Protein AF-A0A497M5W6-F1 (afdb_monomer_lite)

Secondary structure (DSSP, 8-state):
-EEEE-TTSS-EEEEB--PPTT-B--HHHHHHHHHHTS--S-TTS------------SSEETTEE-SSPB-

Foldseek 3Di:
DDKDDDPPGPDIDDKDAQDDWFAFADQVVVLVVQVVVPDPDDPPDDPPPPRDGDDWDDQDDPRIGHNGITD

Structure (mmCIF, N/CA/C/O backbone):
data_AF-A0A497M5W6-F1
#
_entry.id   AF-A0A497M5W6-F1
#
loop_
_atom_site.group_PDB
_atom_site.id
_atom_site.type_symbol
_atom_site.label_atom_id
_atom_site.label_alt_id
_atom_site.label_comp_id
_atom_site.label_asym_id
_atom_site.label_entity_id
_atom_site.label_seq_id
_atom_site.pdbx_PDB_ins_code
_atom_site.Cartn_x
_atom_site.Cartn_y
_atom_site.Cartn_z
_atom_site.occupancy
_atom_site.B_iso_or_equiv
_atom_site.auth_seq_id
_atom_site.auth_comp_id
_atom_site.auth_asym_id
_atom_site.auth_atom_id
_atom_site.pdbx_PDB_model_num
ATOM 1 N N . MET A 1 1 ? -7.783 -1.447 -8.008 1.00 89.12 1 MET A N 1
ATOM 2 C CA . MET A 1 1 ? -6.333 -1.168 -7.987 1.00 89.12 1 MET A CA 1
ATOM 3 C C . MET A 1 1 ? -5.989 -0.403 -9.245 1.00 89.12 1 MET A C 1
ATOM 5 O O . MET A 1 1 ? -6.394 -0.838 -10.317 1.00 89.12 1 MET A O 1
ATOM 9 N N . THR A 1 2 ? -5.268 0.701 -9.104 1.00 96.25 2 THR A N 1
ATOM 10 C CA . THR A 1 2 ? -4.840 1.554 -10.217 1.00 96.25 2 THR A CA 1
ATOM 11 C C . THR A 1 2 ? -3.324 1.685 -10.168 1.00 96.25 2 THR A C 1
ATOM 13 O O . THR A 1 2 ? -2.795 2.084 -9.139 1.00 96.25 2 THR A O 1
ATOM 16 N N . CYS A 1 3 ? -2.620 1.350 -11.248 1.00 95.06 3 CYS A N 1
ATOM 17 C CA . CYS A 1 3 ? -1.171 1.552 -11.351 1.00 95.06 3 CYS A CA 1
ATOM 18 C C . CYS A 1 3 ? -0.875 2.875 -12.065 1.00 95.06 3 CYS A C 1
ATOM 20 O O . CYS A 1 3 ? -1.623 3.266 -12.962 1.00 95.06 3 CYS A O 1
ATOM 22 N N . PHE A 1 4 ? 0.221 3.538 -11.707 1.00 95.06 4 PHE A N 1
ATOM 23 C CA . PHE A 1 4 ? 0.681 4.761 -12.362 1.00 95.06 4 PHE A CA 1
ATOM 24 C C . PHE A 1 4 ? 2.212 4.817 -12.445 1.00 95.06 4 PHE A C 1
ATOM 26 O O . PHE A 1 4 ? 2.917 4.041 -11.800 1.00 95.06 4 PHE A O 1
ATOM 33 N N . GLY A 1 5 ? 2.718 5.761 -13.239 1.00 92.44 5 GLY A N 1
ATOM 34 C CA . GLY A 1 5 ? 4.145 5.915 -13.518 1.00 92.44 5 GLY A CA 1
ATOM 35 C C . GLY A 1 5 ? 4.576 5.230 -14.813 1.00 92.44 5 GLY A C 1
ATOM 36 O O . GLY A 1 5 ? 3.789 4.570 -15.493 1.00 92.44 5 GLY A O 1
ATOM 37 N N . GLU A 1 6 ? 5.841 5.427 -15.164 1.00 90.94 6 GLU A N 1
ATOM 38 C CA . GLU A 1 6 ? 6.434 4.999 -16.432 1.00 90.94 6 GLU A CA 1
ATOM 39 C C . GLU A 1 6 ? 7.685 4.163 -16.160 1.00 90.94 6 GLU A C 1
ATOM 41 O O . GLU A 1 6 ? 8.406 4.421 -15.199 1.00 90.94 6 GLU A O 1
ATOM 46 N N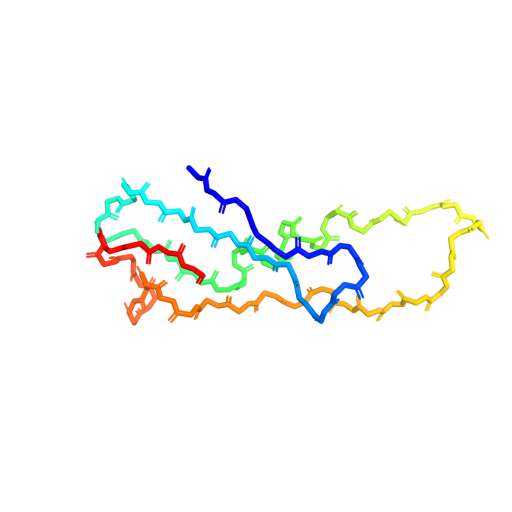 . SER A 1 7 ? 7.998 3.197 -17.030 1.00 82.06 7 SER A N 1
ATOM 47 C CA . SER A 1 7 ? 9.135 2.282 -16.819 1.00 82.06 7 SER A CA 1
ATOM 48 C C . SER A 1 7 ? 10.507 2.968 -16.830 1.00 82.06 7 SER A C 1
ATOM 50 O O . SER A 1 7 ? 11.465 2.425 -16.298 1.00 82.06 7 SER A O 1
ATOM 52 N N . HIS A 1 8 ? 10.607 4.135 -17.469 1.00 85.06 8 HIS A N 1
ATOM 53 C CA . HIS A 1 8 ? 11.801 4.990 -17.485 1.00 85.06 8 HIS A CA 1
ATOM 54 C C . HIS A 1 8 ? 11.578 6.295 -16.701 1.00 85.06 8 HIS A C 1
ATOM 56 O O . HIS A 1 8 ? 12.376 7.226 -16.798 1.00 85.06 8 HIS A O 1
ATOM 62 N N . GLY A 1 9 ? 10.466 6.381 -15.966 1.00 83.94 9 GLY A N 1
ATOM 63 C CA . GLY A 1 9 ? 10.167 7.493 -15.079 1.00 83.94 9 GLY A CA 1
ATOM 64 C C . GLY A 1 9 ? 10.932 7.377 -13.763 1.00 83.94 9 GLY A C 1
ATOM 65 O O . GLY A 1 9 ? 11.617 6.395 -13.492 1.00 83.94 9 GLY A O 1
ATOM 66 N N . ARG A 1 10 ? 10.795 8.394 -12.908 1.00 88.00 10 ARG A N 1
ATOM 67 C CA . ARG A 1 10 ? 11.454 8.414 -11.593 1.00 88.00 10 ARG A CA 1
ATOM 68 C C . ARG A 1 10 ? 10.908 7.355 -10.627 1.00 88.00 10 ARG A C 1
ATOM 70 O O . ARG A 1 10 ? 11.632 6.933 -9.734 1.00 88.00 10 ARG A O 1
ATOM 77 N N . LEU A 1 11 ? 9.632 6.999 -10.764 1.00 88.94 11 LEU A N 1
ATOM 78 C CA . LEU A 1 11 ? 8.950 6.020 -9.923 1.00 88.94 11 LEU A CA 1
ATOM 79 C C . LEU A 1 11 ? 7.780 5.378 -10.669 1.00 88.94 11 LEU A C 1
ATOM 81 O O . LEU A 1 11 ? 7.215 5.964 -11.598 1.00 88.94 11 LEU A O 1
ATOM 85 N N . VAL A 1 12 ? 7.394 4.200 -10.191 1.00 92.31 12 VAL A N 1
ATOM 86 C CA . VAL A 1 12 ? 6.117 3.545 -10.477 1.00 92.31 12 VAL A CA 1
ATOM 87 C C . VAL A 1 12 ? 5.371 3.369 -9.161 1.00 92.31 12 VAL A C 1
ATOM 89 O O . VAL A 1 12 ? 5.993 3.174 -8.120 1.00 92.31 12 VAL A O 1
ATOM 92 N N . GLY A 1 13 ? 4.046 3.459 -9.195 1.00 94.56 13 GLY A N 1
ATOM 93 C CA . GLY A 1 13 ? 3.225 3.402 -7.992 1.00 94.56 13 GLY A CA 1
ATOM 94 C C . GLY A 1 13 ? 1.895 2.702 -8.214 1.00 94.56 13 GLY A C 1
ATOM 95 O O . GLY A 1 13 ? 1.482 2.414 -9.344 1.00 94.56 13 GLY A O 1
ATOM 96 N N . VAL A 1 14 ? 1.219 2.415 -7.106 1.00 96.25 14 VAL A N 1
ATOM 97 C CA . VAL A 1 14 ? -0.088 1.767 -7.093 1.00 96.25 14 VAL A CA 1
ATOM 98 C C . VAL A 1 14 ? -1.000 2.499 -6.124 1.00 96.25 14 VAL A C 1
ATOM 100 O O . VAL A 1 14 ? -0.561 2.953 -5.082 1.00 96.25 14 VAL A O 1
ATOM 103 N N . VAL A 1 15 ? -2.280 2.581 -6.466 1.00 97.31 15 VAL A N 1
ATOM 104 C CA . VAL A 1 15 ? -3.342 2.998 -5.556 1.00 97.31 15 VAL A CA 1
ATOM 105 C C . VAL A 1 15 ? -4.278 1.814 -5.340 1.00 97.31 15 VAL A C 1
ATOM 107 O O . VAL A 1 15 ? -4.863 1.264 -6.287 1.00 97.31 15 VAL A O 1
ATOM 110 N N . LEU A 1 16 ? -4.416 1.411 -4.083 1.00 97.00 16 LEU A N 1
ATOM 111 C CA . LEU A 1 16 ? -5.312 0.360 -3.618 1.00 97.00 16 LEU A CA 1
ATOM 112 C C . LEU A 1 16 ? -6.436 0.977 -2.790 1.00 97.00 16 LEU A C 1
ATOM 114 O O . LEU A 1 16 ? -6.208 1.498 -1.704 1.00 97.00 16 LEU A O 1
ATOM 118 N N . ASP A 1 17 ? -7.657 0.885 -3.309 1.00 96.00 17 ASP A N 1
ATOM 119 C CA . ASP A 1 17 ? -8.872 1.335 -2.632 1.00 96.00 17 ASP A CA 1
ATOM 120 C C . ASP A 1 17 ? -9.731 0.141 -2.183 1.00 96.00 17 ASP A C 1
ATOM 122 O O . ASP A 1 17 ? -9.638 -0.950 -2.756 1.00 96.00 17 ASP A O 1
ATOM 126 N N . GLY A 1 18 ? -10.553 0.350 -1.153 1.00 95.69 18 GLY A N 1
ATOM 127 C CA . GLY A 1 18 ? -11.441 -0.667 -0.580 1.00 95.69 18 GLY A CA 1
ATOM 128 C C . GLY A 1 18 ? -10.777 -1.635 0.407 1.00 95.69 18 GLY A C 1
ATOM 129 O O . GLY A 1 18 ? -11.400 -2.619 0.806 1.00 95.69 18 GLY A O 1
ATOM 130 N N . CYS A 1 19 ? -9.531 -1.381 0.820 1.00 96.75 19 CYS A N 1
ATOM 131 C CA . CYS A 1 19 ? -8.890 -2.154 1.882 1.00 96.75 19 CYS A CA 1
ATOM 132 C C . CYS A 1 19 ? -9.553 -1.824 3.233 1.00 96.75 19 CYS A C 1
ATOM 134 O O . CYS A 1 19 ? -9.594 -0.648 3.596 1.00 96.75 19 CYS A O 1
ATOM 136 N N . PRO A 1 20 ? -10.074 -2.804 3.994 1.00 97.44 20 PRO A N 1
ATOM 137 C CA . PRO A 1 20 ? -10.709 -2.526 5.278 1.00 97.44 20 PRO A CA 1
ATOM 138 C C . PRO A 1 20 ? -9.694 -1.990 6.297 1.00 97.44 20 PRO A C 1
ATOM 140 O O . PRO A 1 20 ? -8.502 -2.296 6.234 1.00 97.44 20 PRO A O 1
ATOM 143 N N . ALA A 1 21 ? -10.172 -1.199 7.258 1.00 97.38 21 ALA A N 1
ATOM 144 C CA . ALA A 1 21 ? -9.348 -0.670 8.341 1.00 97.38 21 ALA A CA 1
ATOM 145 C C . ALA A 1 21 ? -8.948 -1.759 9.356 1.00 97.38 21 ALA A C 1
ATOM 147 O O . ALA A 1 21 ? -9.690 -2.714 9.584 1.00 97.38 21 ALA A O 1
ATOM 148 N N . GLY A 1 22 ? -7.803 -1.569 10.015 1.00 97.56 22 GLY A N 1
ATOM 149 C CA . GLY A 1 22 ? -7.339 -2.403 11.128 1.00 97.56 22 GLY A CA 1
ATOM 150 C C . GLY A 1 22 ? -6.504 -3.622 10.733 1.00 97.56 22 GLY A C 1
ATOM 151 O O . GLY A 1 22 ? -6.156 -4.416 11.605 1.00 97.56 22 GLY A O 1
ATOM 152 N N . LEU A 1 23 ? -6.147 -3.777 9.456 1.00 97.94 23 LEU A N 1
ATOM 153 C CA . LEU A 1 23 ? -5.222 -4.823 9.023 1.00 97.94 23 LEU A CA 1
ATOM 154 C C . LEU A 1 23 ? -3.774 -4.378 9.263 1.00 97.94 23 LEU A C 1
ATOM 156 O O . LEU A 1 23 ? -3.450 -3.229 8.961 1.00 97.94 23 LEU A O 1
ATOM 160 N N . PRO A 1 24 ? -2.891 -5.246 9.782 1.00 97.81 24 PRO A N 1
ATOM 161 C CA . PRO A 1 24 ? -1.479 -4.920 9.904 1.00 97.81 24 PRO A CA 1
ATOM 162 C C . PRO A 1 24 ? -0.847 -4.816 8.512 1.00 97.81 24 PRO A C 1
ATOM 164 O O . PRO A 1 24 ? -1.020 -5.711 7.685 1.00 97.81 24 PRO A O 1
ATOM 167 N N . LEU A 1 25 ? -0.120 -3.729 8.260 1.00 97.25 25 LEU A N 1
ATOM 168 C CA . LEU A 1 25 ? 0.616 -3.528 7.014 1.00 97.25 25 LEU A CA 1
ATOM 169 C C . LEU A 1 25 ? 1.846 -2.650 7.256 1.00 97.25 25 LEU A C 1
ATOM 171 O O . LEU A 1 25 ? 1.746 -1.568 7.843 1.00 97.25 25 LEU A O 1
ATOM 175 N N . LYS A 1 26 ? 3.002 -3.113 6.782 1.00 96.31 26 LYS A N 1
ATOM 176 C CA . LYS A 1 26 ? 4.278 -2.397 6.789 1.00 96.31 26 LYS A CA 1
ATOM 177 C C . LYS A 1 26 ? 4.961 -2.502 5.429 1.00 96.31 26 LYS A C 1
ATOM 179 O O . LYS A 1 26 ? 4.737 -3.437 4.669 1.00 96.31 26 LYS A O 1
ATOM 184 N N . GLU A 1 27 ? 5.871 -1.573 5.162 1.00 95.25 27 GLU A N 1
ATOM 185 C CA . GLU A 1 27 ? 6.719 -1.584 3.962 1.00 95.25 27 GLU A CA 1
ATOM 186 C C . GLU A 1 27 ? 7.493 -2.902 3.813 1.00 95.25 27 GLU A C 1
ATOM 188 O O . GLU A 1 27 ? 7.592 -3.445 2.719 1.00 95.25 27 GLU A O 1
ATOM 193 N N . GLU A 1 28 ? 7.964 -3.480 4.922 1.00 94.88 28 GLU A N 1
ATOM 194 C CA . GLU A 1 28 ? 8.679 -4.763 4.939 1.00 94.88 28 GLU A CA 1
ATOM 195 C C . GLU A 1 28 ? 7.853 -5.926 4.365 1.00 94.88 28 GLU A C 1
ATOM 197 O O . GLU A 1 28 ? 8.422 -6.846 3.774 1.00 94.88 28 GLU A O 1
ATOM 202 N N . ASP A 1 29 ? 6.526 -5.889 4.523 1.00 94.69 29 ASP A N 1
ATOM 203 C CA . ASP A 1 29 ? 5.629 -6.918 3.992 1.00 94.69 29 ASP A CA 1
ATOM 204 C C . ASP A 1 29 ? 5.622 -6.890 2.456 1.00 94.69 29 ASP A C 1
ATOM 206 O O . ASP A 1 29 ? 5.594 -7.936 1.812 1.00 94.69 29 ASP A O 1
ATOM 210 N N . ILE A 1 30 ? 5.714 -5.693 1.868 1.00 93.12 30 ILE A N 1
ATOM 211 C CA . ILE A 1 30 ? 5.719 -5.482 0.415 1.00 93.12 30 ILE A CA 1
ATOM 212 C C . ILE A 1 30 ? 7.130 -5.676 -0.153 1.00 93.12 30 ILE A C 1
ATOM 214 O O . ILE A 1 30 ? 7.295 -6.312 -1.195 1.00 93.12 30 ILE A O 1
ATOM 218 N N . GLN A 1 31 ? 8.157 -5.188 0.547 1.00 92.31 31 GLN A N 1
ATOM 219 C CA . GLN A 1 31 ? 9.552 -5.288 0.117 1.00 92.31 31 GLN A CA 1
ATOM 220 C C . GLN A 1 31 ? 9.971 -6.746 -0.094 1.00 92.31 31 GLN A C 1
ATOM 222 O O . GLN A 1 31 ? 10.593 -7.063 -1.103 1.00 92.31 31 GLN A O 1
ATOM 227 N N . ARG A 1 32 ? 9.554 -7.659 0.795 1.00 90.44 32 ARG A N 1
ATOM 228 C CA . ARG A 1 32 ? 9.825 -9.101 0.653 1.00 90.44 32 ARG A CA 1
ATOM 229 C C . ARG A 1 32 ? 9.273 -9.687 -0.646 1.00 90.44 32 ARG A C 1
ATOM 231 O O . ARG A 1 32 ? 9.908 -10.557 -1.236 1.00 90.44 32 ARG A O 1
ATOM 238 N N . GLU A 1 33 ? 8.102 -9.236 -1.091 1.00 89.62 33 GLU A N 1
ATOM 239 C CA . GLU A 1 33 ? 7.510 -9.692 -2.353 1.00 89.62 33 GLU A CA 1
ATOM 240 C C . GLU A 1 33 ? 8.166 -9.028 -3.571 1.00 89.62 33 GLU A C 1
ATOM 242 O O . GLU A 1 33 ? 8.320 -9.678 -4.607 1.00 89.62 33 GLU A O 1
ATOM 247 N N . LEU A 1 34 ? 8.608 -7.771 -3.453 1.00 87.06 34 LEU A N 1
ATOM 248 C CA . LEU A 1 34 ? 9.406 -7.103 -4.487 1.00 87.06 34 LEU A CA 1
ATOM 249 C C . LEU A 1 34 ? 10.772 -7.770 -4.667 1.00 87.06 34 LEU A C 1
ATOM 251 O O . LEU A 1 34 ? 11.182 -8.035 -5.795 1.00 87.06 34 LEU A O 1
ATOM 255 N N . ASP A 1 35 ? 11.440 -8.138 -3.576 1.00 85.69 35 ASP A N 1
ATOM 256 C CA . ASP A 1 35 ? 12.751 -8.786 -3.618 1.00 85.69 35 ASP A CA 1
ATOM 257 C C . ASP A 1 35 ? 12.707 -10.131 -4.359 1.00 85.69 35 ASP A C 1
ATOM 259 O O . ASP A 1 35 ? 13.654 -10.477 -5.068 1.00 85.69 35 ASP A O 1
ATOM 263 N N . LYS A 1 36 ? 11.585 -10.864 -4.280 1.00 83.12 36 LYS A N 1
ATOM 264 C CA . LYS A 1 36 ? 11.356 -12.098 -5.055 1.00 83.12 36 LYS A CA 1
ATOM 265 C C . LYS A 1 36 ? 11.224 -11.856 -6.557 1.00 83.12 36 LYS A C 1
ATOM 267 O O . LYS A 1 36 ? 11.477 -12.770 -7.337 1.00 83.12 36 LYS A O 1
ATOM 272 N N . ARG A 1 37 ? 10.796 -10.659 -6.979 1.00 74.75 37 ARG A N 1
ATOM 273 C CA . ARG A 1 37 ? 10.659 -10.314 -8.403 1.00 74.75 37 ARG A CA 1
ATOM 274 C C . ARG A 1 37 ? 11.999 -10.096 -9.085 1.00 74.75 37 ARG A C 1
ATOM 276 O O . ARG A 1 37 ? 12.027 -10.084 -10.312 1.00 74.75 37 ARG A O 1
ATOM 283 N N . ARG A 1 38 ? 13.092 -9.942 -8.330 1.00 65.12 38 ARG A N 1
ATOM 284 C CA . ARG A 1 38 ? 14.434 -9.784 -8.893 1.00 65.12 38 ARG A CA 1
ATOM 285 C C . ARG A 1 38 ? 14.799 -11.050 -9.683 1.00 65.12 38 ARG A C 1
ATOM 287 O O . ARG A 1 38 ? 14.965 -12.109 -9.075 1.00 65.12 38 ARG A O 1
ATOM 294 N N . PRO A 1 39 ? 14.952 -10.975 -11.019 1.00 54.69 39 PRO A N 1
ATOM 295 C CA . PRO A 1 39 ? 15.390 -12.114 -11.807 1.00 54.69 39 PRO A CA 1
ATOM 296 C C . PRO A 1 39 ? 16.879 -12.346 -11.538 1.00 54.69 39 PRO A C 1
ATOM 298 O O . PRO A 1 39 ? 17.747 -11.705 -12.121 1.00 54.69 39 PRO A O 1
ATOM 301 N N . GLY A 1 40 ? 17.189 -13.249 -10.616 1.00 51.41 40 GLY A N 1
ATOM 302 C CA . GLY A 1 40 ? 18.538 -13.759 -10.415 1.00 51.41 40 GLY A CA 1
ATOM 303 C C . GLY A 1 40 ? 18.614 -15.182 -10.941 1.00 51.41 40 GLY A C 1
ATOM 304 O O . GLY A 1 40 ? 18.010 -16.049 -10.321 1.00 51.41 40 GLY A O 1
ATOM 305 N N . LEU A 1 41 ? 19.313 -15.387 -12.071 1.00 50.50 41 LEU A N 1
ATOM 306 C CA . LEU A 1 41 ? 20.142 -16.575 -12.390 1.00 50.50 41 LEU A CA 1
ATOM 307 C C . LEU A 1 41 ? 20.680 -16.619 -13.844 1.00 50.50 41 LEU A C 1
ATOM 309 O O . LEU A 1 41 ? 21.245 -17.633 -14.235 1.00 50.50 41 LEU A O 1
ATOM 313 N N . SER A 1 42 ? 20.553 -15.566 -14.665 1.00 51.25 42 SER A N 1
ATOM 314 C CA . SER A 1 42 ? 21.163 -15.543 -16.010 1.00 51.25 42 SER A CA 1
ATOM 315 C C . SER A 1 42 ? 22.228 -14.451 -16.129 1.00 51.25 4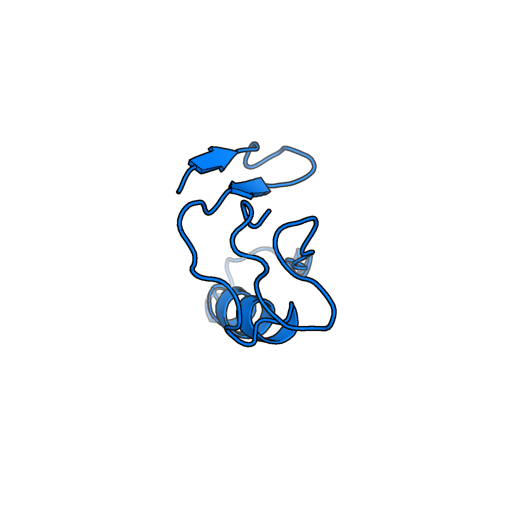2 SER A C 1
ATOM 317 O O . SER A 1 42 ? 21.967 -13.293 -15.803 1.00 51.25 42 SER A O 1
ATOM 319 N N . GLU A 1 43 ? 23.406 -14.829 -16.638 1.00 55.12 43 GLU A N 1
ATOM 320 C CA . GLU A 1 43 ? 24.603 -13.995 -16.879 1.00 55.12 43 GLU A CA 1
ATOM 321 C C . GLU A 1 43 ? 24.374 -12.801 -17.833 1.00 55.12 43 GLU A C 1
ATOM 323 O O . GLU A 1 43 ? 25.288 -12.020 -18.084 1.00 55.12 43 GLU A O 1
ATOM 328 N N . LEU A 1 44 ? 23.160 -12.639 -18.370 1.00 56.41 44 LEU A N 1
ATOM 329 C CA . LEU A 1 44 ? 22.801 -11.610 -19.349 1.00 56.41 44 LEU A CA 1
ATOM 330 C C . LEU A 1 44 ? 22.131 -10.364 -18.744 1.00 56.41 44 LEU A C 1
ATOM 332 O O . LEU A 1 44 ? 21.891 -9.396 -19.467 1.00 56.41 44 LEU A O 1
ATOM 336 N N . TYR A 1 45 ? 21.804 -10.361 -17.448 1.00 51.53 45 TYR A N 1
ATOM 337 C CA . TYR A 1 45 ? 21.152 -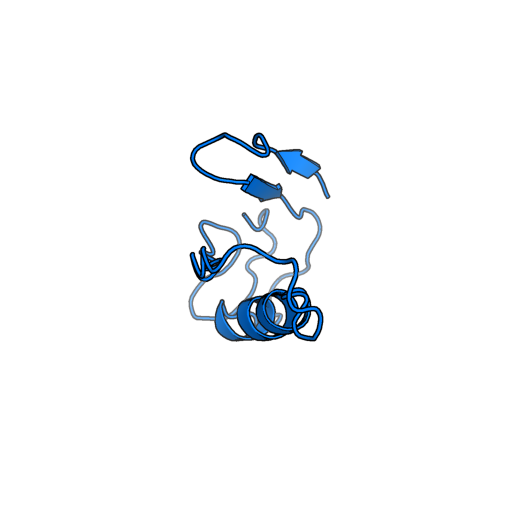9.209 -16.819 1.00 51.53 45 TYR A CA 1
ATOM 338 C C . TYR A 1 45 ? 22.173 -8.176 -16.341 1.00 51.53 45 TYR A C 1
ATOM 340 O O . TYR A 1 45 ? 23.163 -8.496 -15.684 1.00 51.53 45 TYR A O 1
ATOM 348 N N . SER A 1 46 ? 21.926 -6.909 -16.681 1.00 50.53 46 SER A N 1
ATOM 349 C CA . SER A 1 46 ? 22.791 -5.801 -16.286 1.00 50.53 46 SER A CA 1
ATOM 350 C C . SER A 1 46 ? 22.812 -5.653 -14.762 1.00 50.53 46 SER A C 1
ATOM 352 O O . SER A 1 46 ? 21.782 -5.705 -14.093 1.00 50.53 46 SER A O 1
ATOM 354 N N . SER A 1 47 ? 24.001 -5.431 -14.202 1.00 43.81 47 SER A N 1
ATOM 355 C CA . SER A 1 47 ? 24.265 -5.247 -12.768 1.00 43.81 47 SER A CA 1
ATOM 356 C C . SER A 1 47 ? 23.658 -3.971 -12.162 1.00 43.81 47 SER A C 1
ATOM 358 O O . SER A 1 47 ? 24.160 -3.479 -11.151 1.00 43.81 47 SER A O 1
ATOM 360 N N . ARG A 1 48 ? 22.609 -3.388 -12.757 1.00 47.88 48 ARG A N 1
ATOM 361 C CA . ARG A 1 48 ? 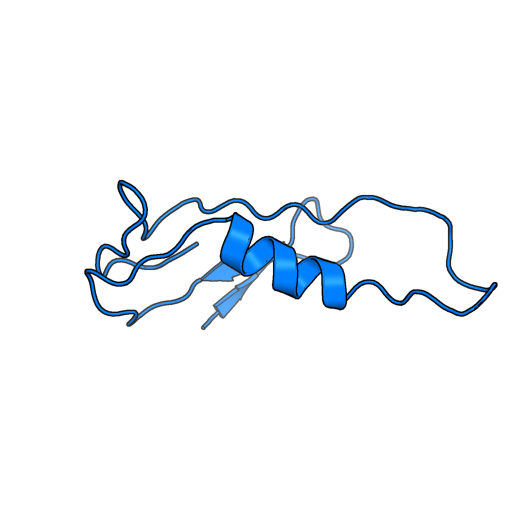21.889 -2.263 -12.152 1.00 47.88 48 ARG A CA 1
ATOM 362 C C . ARG A 1 48 ? 20.981 -2.794 -11.053 1.00 47.88 48 ARG A C 1
ATOM 364 O O . ARG A 1 48 ? 19.782 -2.966 -11.218 1.00 47.88 48 ARG A O 1
ATOM 371 N N . ALA A 1 49 ? 21.607 -3.073 -9.920 1.00 52.19 49 ALA A N 1
ATOM 372 C CA . ALA A 1 49 ? 20.964 -3.335 -8.650 1.00 52.19 49 ALA A CA 1
ATOM 373 C C . ALA A 1 49 ? 20.461 -2.020 -8.028 1.00 52.19 49 ALA A C 1
ATOM 375 O O . ALA A 1 49 ? 20.842 -1.686 -6.909 1.00 52.19 49 ALA A O 1
ATOM 376 N N . GLU A 1 50 ? 19.635 -1.252 -8.743 1.00 54.34 50 GLU A N 1
ATOM 377 C CA . GLU A 1 50 ? 18.776 -0.301 -8.037 1.00 54.34 50 GLU A CA 1
ATOM 378 C C . GLU A 1 50 ? 17.739 -1.161 -7.321 1.00 54.34 50 GLU A C 1
ATOM 380 O O . GLU A 1 50 ? 16.864 -1.751 -7.944 1.00 54.34 50 GLU A O 1
ATOM 385 N N . ALA A 1 51 ? 17.957 -1.393 -6.026 1.00 67.19 51 ALA A N 1
ATOM 386 C CA . ALA A 1 51 ? 17.024 -2.157 -5.219 1.00 67.19 51 ALA A CA 1
ATOM 387 C C . ALA A 1 51 ? 15.710 -1.374 -5.187 1.00 67.19 51 ALA A C 1
ATOM 389 O O . ALA A 1 51 ? 15.660 -0.304 -4.579 1.00 67.19 51 ALA A O 1
ATOM 390 N N . ASP A 1 52 ? 14.686 -1.889 -5.870 1.00 81.44 52 ASP A N 1
ATOM 391 C CA . ASP A 1 52 ? 13.336 -1.340 -5.811 1.00 81.44 52 ASP A CA 1
ATOM 392 C C . ASP A 1 52 ? 12.947 -1.212 -4.339 1.00 81.44 52 ASP A C 1
ATOM 394 O O . ASP A 1 52 ? 12.833 -2.216 -3.635 1.00 81.44 52 ASP A O 1
ATOM 398 N N . LYS A 1 53 ? 12.807 0.023 -3.860 1.00 88.94 53 LYS A N 1
ATOM 399 C CA . LYS A 1 53 ? 12.430 0.309 -2.480 1.00 88.94 53 LYS A CA 1
ATOM 400 C C . LYS A 1 53 ? 10.971 0.719 -2.455 1.00 88.94 53 LYS A C 1
ATOM 402 O O . LYS A 1 53 ? 10.586 1.667 -3.137 1.00 88.94 53 LYS A O 1
ATOM 407 N N . VAL A 1 54 ? 10.177 0.025 -1.652 1.00 93.06 54 VAL A N 1
ATOM 408 C CA . VAL A 1 54 ? 8.789 0.418 -1.408 1.00 93.06 54 VAL A CA 1
ATOM 409 C C . VAL A 1 54 ? 8.712 1.564 -0.400 1.00 93.06 54 VAL A C 1
ATOM 411 O O . VAL A 1 54 ? 9.468 1.602 0.572 1.00 93.06 54 VAL A O 1
ATOM 414 N N . GLU A 1 55 ? 7.778 2.478 -0.643 1.00 95.19 55 GLU A N 1
ATOM 415 C CA . GLU A 1 55 ? 7.373 3.535 0.278 1.00 95.19 55 GLU A CA 1
ATOM 416 C C . GLU A 1 55 ? 5.844 3.529 0.372 1.00 95.19 55 GLU A C 1
ATOM 418 O O . GLU A 1 55 ? 5.183 3.486 -0.665 1.00 95.19 55 GLU A O 1
ATOM 423 N N . ILE A 1 56 ? 5.287 3.546 1.587 1.00 96.56 56 ILE A N 1
ATOM 424 C CA . ILE A 1 56 ? 3.837 3.709 1.794 1.00 96.56 56 ILE A CA 1
ATOM 425 C C . ILE A 1 56 ? 3.551 5.176 2.121 1.00 96.56 56 ILE A C 1
ATOM 427 O O . ILE A 1 56 ? 3.947 5.685 3.169 1.00 96.56 56 ILE A O 1
ATOM 431 N N . ILE A 1 57 ? 2.817 5.845 1.238 1.00 96.81 57 ILE A N 1
ATOM 432 C CA . ILE A 1 57 ? 2.542 7.284 1.285 1.00 96.81 57 ILE A CA 1
ATOM 433 C C . ILE A 1 57 ? 1.212 7.568 2.000 1.00 96.81 57 ILE A C 1
ATOM 435 O O . ILE A 1 57 ? 1.064 8.592 2.671 1.00 96.81 57 ILE A O 1
ATOM 439 N N . SER A 1 58 ? 0.221 6.677 1.876 1.00 97.19 58 SER A N 1
A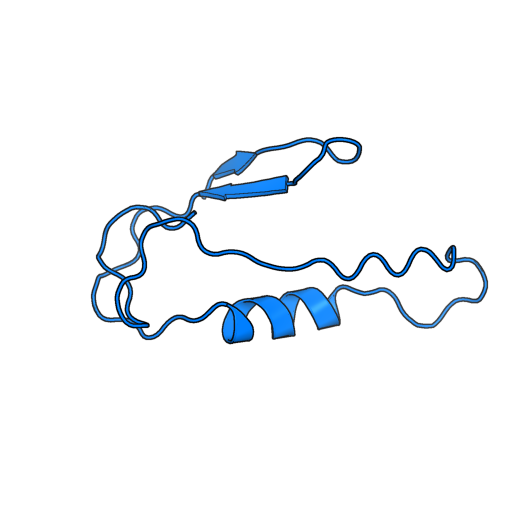TOM 440 C CA . SER A 1 58 ? -1.095 6.854 2.507 1.00 97.19 58 SER A CA 1
ATOM 441 C C . SER A 1 58 ? -1.783 5.539 2.875 1.00 97.19 58 SER A C 1
ATOM 443 O O . SER A 1 58 ? -1.297 4.450 2.590 1.00 97.19 58 SER A O 1
ATOM 445 N N . GLY A 1 59 ? -2.933 5.634 3.550 1.00 97.12 59 GLY A N 1
ATOM 446 C CA . GLY A 1 59 ? -3.787 4.479 3.860 1.00 97.12 59 GLY A CA 1
ATOM 447 C C . GLY A 1 59 ? -3.298 3.595 5.011 1.00 97.12 59 GLY A C 1
ATOM 448 O O . GLY A 1 59 ? -4.021 2.691 5.428 1.00 97.12 59 GLY A O 1
ATOM 449 N N . VAL A 1 60 ? -2.122 3.885 5.577 1.00 98.25 60 VAL A N 1
ATOM 450 C CA . VAL A 1 60 ? -1.555 3.206 6.749 1.00 98.25 60 VAL A CA 1
ATOM 451 C C . VAL A 1 60 ? -1.192 4.223 7.827 1.00 98.25 60 VAL A C 1
ATOM 453 O O . VAL A 1 60 ? -0.564 5.244 7.562 1.00 98.25 60 VAL A O 1
ATOM 456 N N . PHE A 1 61 ? -1.563 3.935 9.072 1.00 97.25 61 PHE A N 1
ATOM 457 C CA . PHE A 1 61 ? -1.186 4.728 10.235 1.00 97.25 61 PHE A CA 1
ATOM 458 C C . PHE A 1 61 ? -0.810 3.809 11.395 1.00 97.25 61 PHE A C 1
ATOM 460 O O . PHE A 1 61 ? -1.543 2.883 11.734 1.00 97.25 61 PHE A O 1
ATOM 467 N N . ARG A 1 62 ? 0.355 4.056 12.012 1.00 96.62 62 ARG A N 1
ATOM 468 C CA . ARG A 1 62 ? 0.899 3.239 13.119 1.00 96.62 62 ARG A CA 1
ATOM 469 C C . ARG A 1 62 ? 0.962 1.729 12.809 1.00 96.62 62 ARG A C 1
ATOM 471 O O . ARG A 1 62 ? 0.802 0.912 13.710 1.00 96.62 62 ARG A O 1
ATOM 478 N N . GLY A 1 63 ? 1.216 1.370 11.548 1.00 97.06 63 GLY A N 1
ATOM 479 C CA . GLY A 1 63 ? 1.336 -0.020 11.091 1.00 97.06 63 GLY A CA 1
ATOM 480 C C . GLY A 1 63 ? 0.009 -0.733 10.818 1.00 97.06 63 GLY A C 1
ATOM 481 O O . GLY A 1 63 ? 0.015 -1.951 10.665 1.00 97.06 63 GLY A O 1
ATOM 482 N N . TYR A 1 64 ? -1.108 0.001 10.768 1.00 98.19 64 TYR A N 1
ATOM 483 C CA . TYR A 1 64 ? -2.428 -0.542 10.448 1.00 98.19 64 TYR A CA 1
ATOM 484 C C . TYR A 1 64 ? -3.097 0.231 9.315 1.00 98.19 64 TYR A C 1
ATOM 486 O O . TYR A 1 64 ? -2.953 1.452 9.218 1.00 98.19 64 TYR A O 1
ATOM 494 N N . THR A 1 65 ? -3.863 -0.468 8.483 1.00 98.31 65 THR A N 1
ATOM 495 C CA . THR A 1 65 ? -4.680 0.141 7.432 1.00 98.31 65 THR A CA 1
ATOM 496 C C . THR A 1 65 ? -5.770 1.020 8.040 1.00 98.31 65 THR A C 1
ATOM 498 O O . THR A 1 65 ? -6.359 0.695 9.074 1.00 98.31 65 THR A O 1
ATOM 501 N N . THR A 1 66 ? -6.064 2.149 7.402 1.00 97.88 66 THR A N 1
ATOM 502 C CA . THR A 1 66 ? -7.039 3.127 7.916 1.00 97.88 66 THR A CA 1
ATOM 503 C C . THR A 1 66 ? -8.409 3.027 7.254 1.00 97.88 66 THR A C 1
ATOM 505 O O . THR A 1 66 ? -9.348 3.675 7.708 1.00 97.88 66 THR 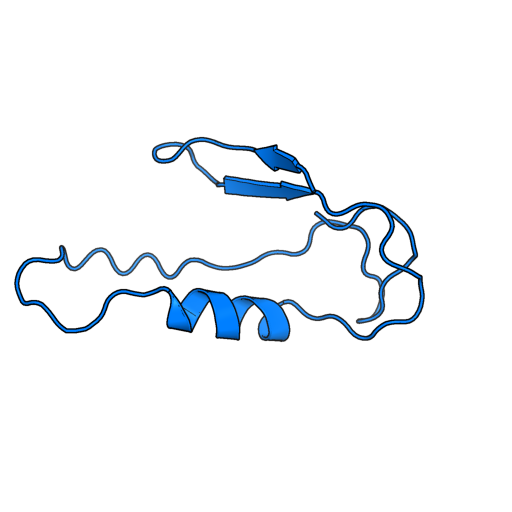A O 1
ATOM 508 N N . GLY A 1 67 ? -8.542 2.237 6.186 1.00 96.69 67 GLY A N 1
ATOM 509 C CA . GLY A 1 67 ? -9.727 2.234 5.325 1.00 96.69 67 GLY A CA 1
ATOM 510 C C . GLY A 1 67 ? -9.683 3.283 4.208 1.00 96.69 67 GLY A C 1
ATOM 511 O O . GLY A 1 67 ? -10.512 3.241 3.306 1.00 96.69 67 GLY A O 1
ATOM 512 N N . ALA A 1 68 ? -8.723 4.214 4.256 1.00 97.69 68 ALA A N 1
ATOM 513 C CA . ALA A 1 68 ? -8.452 5.146 3.166 1.00 97.69 68 ALA A CA 1
ATOM 514 C C . ALA A 1 68 ? -7.587 4.480 2.075 1.00 97.69 68 ALA A C 1
ATOM 516 O O . ALA A 1 68 ? -6.922 3.478 2.362 1.00 97.69 68 ALA A O 1
ATOM 517 N N . PRO A 1 69 ? -7.534 5.046 0.855 1.00 97.75 69 PRO A N 1
ATOM 518 C CA . PRO A 1 69 ? -6.683 4.534 -0.212 1.00 97.75 69 PRO A CA 1
ATOM 519 C C . PRO A 1 69 ? -5.214 4.398 0.211 1.00 97.75 69 PRO A C 1
ATOM 521 O O . PRO A 1 69 ? -4.626 5.320 0.791 1.00 97.75 69 PRO A O 1
ATOM 524 N N . ILE A 1 70 ? -4.634 3.239 -0.093 1.00 98.00 70 ILE A N 1
ATOM 525 C CA . ILE A 1 70 ? -3.229 2.912 0.152 1.00 98.00 70 ILE A CA 1
ATOM 526 C C . ILE A 1 70 ? -2.439 3.252 -1.110 1.00 98.00 70 ILE A C 1
ATOM 528 O O . ILE A 1 70 ? -2.779 2.761 -2.191 1.00 98.00 70 ILE A O 1
ATOM 532 N N . CYS A 1 71 ? -1.413 4.082 -0.946 1.00 96.38 71 CYS A N 1
ATOM 533 C CA . CYS A 1 71 ? -0.500 4.536 -1.992 1.00 96.38 71 CYS A CA 1
ATOM 534 C C . CYS A 1 71 ? 0.927 4.167 -1.612 1.00 96.38 71 CYS A C 1
ATOM 536 O O . CYS A 1 71 ? 1.241 4.343 -0.411 1.00 96.38 71 CYS A O 1
#

pLDDT: mean 85.69, std 16.73, range [43.81, 98.31]

Radius of gyration: 14.53 Å; chains: 1; bounding box: 36×25×32 Å

Sequence (71 aa):
MTCFGESHGRLVGVVLDGCPAGLPLKEEDIQRELDKRRPGLSELYSSRAEADKVEIISGVFRGYTTGAPIC